Protein AF-A0A5J5CEZ9-F1 (afdb_monomer_lite)

pLDDT: mean 78.56, std 12.66, range [38.22, 93.19]

Foldseek 3Di:
DDPVVVVVVCVVVVHDDDDDADDLVVLLVLQVVCCVDPNVQDDLVVSVVCCCPPVVGDDDSVSSNVSCCVVCVPNVVVVVVVDDDDDDDDDPPVVNCCVVQVVDPVSVVVCCVVCVVVVVVVVVVVVVCVVPDDPDDDPPDPPD

Secondary structure (DSSP, 8-state):
--HHHHHHHHHHTT--S---PPPHHHHHHHHHHHHTTGGGG--HHHHHHHHHHHS-----HHHHHHHHHHH-TTHHHHHHTT--------PPPTTTSTTT----HHHHHHHHHHHHHHHHHHHHHHHHHHHH------------

Sequence (144 aa):
MSLRSLKSKLKSFSLSRKTHFSPLNTVRAAIQEELKGPGQHYGYRSMWQTLRQKYSLTMRRDDVMTLTRELDPSGVPLRARRRFVRRVYSSCGPNHERHLFSGSRGHACLVRFVFLGVLQRDLDESREKWNTHAIRPVNQSCCP

Radius of gyration: 26.72 Å; chains: 1; bounding box: 50×46×78 Å

Organism: NCBI:txid54343

Structure (mmCIF, N/CA/C/O backbone):
data_AF-A0A5J5CEZ9-F1
#
_entry.id   AF-A0A5J5CEZ9-F1
#
loop_
_atom_site.group_PDB
_atom_site.id
_atom_site.type_symbol
_atom_site.label_atom_id
_atom_site.label_alt_id
_atom_site.label_comp_id
_atom_site.label_asym_id
_atom_site.label_entity_id
_atom_site.label_seq_id
_atom_site.pdbx_PDB_ins_code
_atom_site.Cartn_x
_atom_site.Cartn_y
_atom_site.Cartn_z
_atom_site.occupancy
_atom_site.B_iso_or_equiv
_atom_site.auth_seq_id
_atom_site.auth_comp_id
_atom_site.auth_asym_id
_atom_site.auth_atom_id
_atom_site.pdbx_PDB_model_num
ATOM 1 N N . MET A 1 1 ? 1.932 -8.772 40.784 1.00 60.81 1 MET A N 1
ATOM 2 C CA . MET A 1 1 ? 0.699 -8.011 40.454 1.00 60.81 1 MET A CA 1
ATOM 3 C C . MET A 1 1 ? -0.137 -8.831 39.474 1.00 60.81 1 MET A C 1
ATOM 5 O O . MET A 1 1 ? 0.378 -9.164 38.417 1.00 60.81 1 MET A O 1
ATOM 9 N N . SER A 1 2 ? -1.380 -9.203 39.804 1.00 90.31 2 SER A N 1
ATOM 10 C CA . SER A 1 2 ? -2.229 -10.019 38.911 1.00 90.31 2 SER A CA 1
ATOM 11 C C . SER A 1 2 ? -2.913 -9.172 37.821 1.00 90.31 2 SER A C 1
ATOM 13 O O . SER A 1 2 ? -3.135 -7.973 38.013 1.00 90.31 2 SER A O 1
ATOM 15 N N . LEU A 1 3 ? -3.324 -9.784 36.696 1.00 84.81 3 LEU A N 1
ATOM 16 C CA . LEU A 1 3 ? -4.104 -9.105 35.639 1.00 84.81 3 LEU A CA 1
ATOM 17 C C . LEU A 1 3 ? -5.394 -8.457 36.172 1.00 84.81 3 LEU A C 1
ATOM 19 O O . LEU A 1 3 ? -5.846 -7.443 35.638 1.00 84.81 3 LEU A O 1
ATOM 23 N N . ARG A 1 4 ? -5.989 -9.030 37.224 1.00 84.25 4 ARG A N 1
ATOM 24 C CA . ARG A 1 4 ? -7.184 -8.495 37.889 1.00 84.25 4 ARG A CA 1
ATOM 25 C C . ARG A 1 4 ? -6.855 -7.211 38.655 1.00 84.25 4 ARG A C 1
ATOM 27 O O . ARG A 1 4 ? -7.547 -6.212 38.466 1.00 84.25 4 ARG A O 1
ATOM 34 N N . SER A 1 5 ? -5.765 -7.204 39.427 1.00 90.50 5 SER A N 1
ATOM 35 C CA . SER A 1 5 ? -5.274 -6.005 40.121 1.00 90.50 5 SER A CA 1
ATOM 36 C C . SER A 1 5 ? -4.919 -4.888 39.135 1.00 90.50 5 SER A C 1
ATOM 38 O O . SER A 1 5 ? -5.289 -3.742 39.364 1.00 90.50 5 SER A O 1
ATOM 40 N N . LEU A 1 6 ? -4.286 -5.219 38.002 1.00 87.56 6 LEU A N 1
ATOM 41 C CA . LEU A 1 6 ? -3.971 -4.251 36.946 1.00 87.56 6 LEU A CA 1
ATOM 42 C C . LEU A 1 6 ? -5.240 -3.618 36.352 1.00 87.56 6 LEU A C 1
ATOM 44 O O . LEU A 1 6 ? -5.340 -2.397 36.283 1.00 87.56 6 LEU A O 1
ATOM 48 N N . LYS A 1 7 ? -6.233 -4.428 35.958 1.00 85.12 7 LYS A N 1
ATOM 49 C CA . LYS A 1 7 ? -7.507 -3.923 35.412 1.00 85.12 7 LYS A CA 1
ATOM 50 C C . LYS A 1 7 ? -8.257 -3.046 36.416 1.00 85.12 7 LYS A C 1
ATOM 52 O O . LYS A 1 7 ? -8.793 -2.016 36.023 1.00 85.12 7 LYS A O 1
ATOM 57 N N . SER A 1 8 ? -8.276 -3.439 37.691 1.00 86.44 8 SER A N 1
ATOM 58 C CA . SER A 1 8 ? -8.906 -2.660 38.763 1.00 86.44 8 SER A CA 1
ATOM 59 C C . SER A 1 8 ? -8.244 -1.294 38.926 1.00 86.44 8 SER A C 1
ATOM 61 O O . SER A 1 8 ? -8.934 -0.285 39.011 1.00 86.44 8 SER A O 1
ATOM 63 N N . LYS A 1 9 ? -6.907 -1.262 38.913 1.00 90.44 9 LYS A N 1
ATOM 64 C CA . LYS A 1 9 ? -6.118 -0.040 39.084 1.00 90.44 9 LYS A CA 1
ATOM 65 C C . LYS A 1 9 ? -6.226 0.890 37.869 1.00 90.44 9 LYS A C 1
ATOM 67 O O . LYS A 1 9 ? -6.363 2.095 38.013 1.00 90.44 9 LYS A O 1
ATOM 72 N N . LEU A 1 10 ? -6.260 0.334 36.658 1.00 86.94 10 LEU A N 1
ATOM 73 C CA . LEU A 1 10 ? -6.540 1.108 35.443 1.00 86.94 10 LEU A CA 1
ATOM 74 C C . LEU A 1 10 ? -7.952 1.712 35.468 1.00 86.94 10 LEU A C 1
ATOM 76 O O . LEU A 1 10 ? -8.120 2.877 35.123 1.00 86.94 10 LEU A O 1
ATOM 80 N N . LYS A 1 11 ? -8.950 0.953 35.944 1.00 84.56 11 LYS A N 1
ATOM 81 C CA . LYS A 1 11 ? -10.328 1.438 36.093 1.00 84.56 11 LYS A CA 1
ATOM 82 C C . LYS A 1 11 ? -10.438 2.547 37.144 1.00 84.56 11 LYS A C 1
ATOM 84 O O . LYS A 1 11 ? -11.127 3.527 36.885 1.00 84.56 11 LYS A O 1
ATOM 89 N N . SER A 1 12 ? -9.739 2.434 38.280 1.00 88.56 12 SER A N 1
ATOM 90 C CA . SER A 1 12 ? -9.699 3.497 39.298 1.00 88.56 12 SER A CA 1
ATOM 91 C C . SER A 1 12 ? -9.023 4.772 38.793 1.00 88.56 12 SER A C 1
ATOM 93 O O . SER A 1 12 ? -9.364 5.855 39.243 1.00 88.56 12 SER A O 1
ATOM 95 N N . PHE A 1 13 ? -8.104 4.655 37.830 1.00 88.50 13 PHE A N 1
ATOM 96 C CA . PHE A 1 13 ? -7.491 5.798 37.151 1.00 88.50 13 PHE A CA 1
ATOM 97 C C . PHE A 1 13 ? -8.263 6.280 35.914 1.00 88.50 13 PHE A C 1
ATOM 99 O O . PHE A 1 13 ? -7.746 7.115 35.179 1.00 88.50 13 PHE A O 1
ATOM 106 N N . SER A 1 14 ? -9.475 5.773 35.642 1.00 79.69 14 SER A N 1
ATOM 107 C CA . SER A 1 14 ? -10.256 6.062 34.420 1.00 79.69 14 SER A CA 1
ATOM 108 C C . SER A 1 14 ? -9.521 5.772 33.097 1.00 79.69 14 SER A C 1
ATOM 110 O O . SER A 1 14 ? -9.960 6.162 32.016 1.00 79.69 14 SER A O 1
ATOM 112 N N . LEU A 1 15 ? -8.412 5.030 33.158 1.00 79.56 15 LEU A N 1
ATOM 113 C CA . LEU A 1 15 ? -7.589 4.699 32.006 1.00 7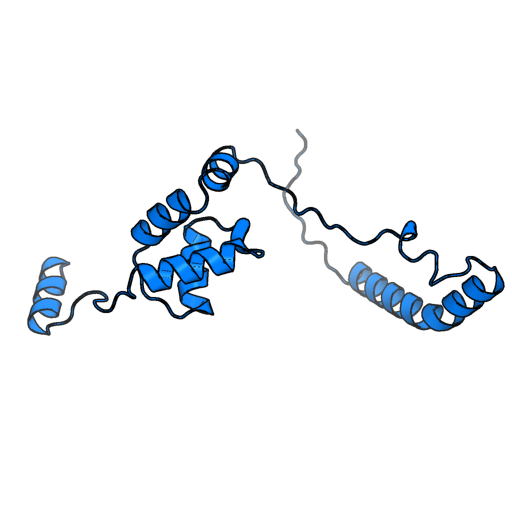9.56 15 LEU A CA 1
ATOM 114 C C . LEU A 1 15 ? -8.217 3.518 31.275 1.00 79.56 15 LEU A C 1
ATOM 116 O O . LEU A 1 15 ? -8.304 2.398 31.789 1.00 79.56 15 LEU A O 1
ATOM 120 N N . SER A 1 16 ? -8.639 3.761 30.042 1.00 70.88 16 SER A N 1
ATOM 121 C CA . SER A 1 16 ? -9.203 2.745 29.162 1.00 70.88 16 SER A CA 1
ATOM 122 C C . SER A 1 16 ? -8.275 2.475 27.979 1.00 70.88 16 SER A C 1
ATOM 124 O O . SER A 1 16 ? -7.414 3.276 27.613 1.00 70.88 16 SER A O 1
ATOM 126 N N . ARG A 1 17 ? -8.410 1.291 27.375 1.00 66.56 17 ARG A N 1
ATOM 127 C CA . ARG A 1 17 ? -7.721 0.996 26.113 1.00 66.56 17 ARG A CA 1
ATOM 128 C C . ARG A 1 17 ? -8.315 1.886 25.019 1.00 66.56 17 ARG A C 1
ATOM 130 O O . ARG A 1 17 ? -9.533 1.931 24.921 1.00 66.56 17 ARG A O 1
ATOM 137 N N . LYS A 1 18 ? -7.440 2.524 24.222 1.00 65.50 18 LYS A N 1
ATOM 138 C CA . LYS A 1 18 ? -7.708 3.340 23.014 1.00 65.50 18 LYS A CA 1
ATOM 139 C C . LYS A 1 18 ? -9.199 3.534 22.706 1.00 65.50 18 LYS A C 1
ATOM 141 O O . LYS A 1 18 ? -9.829 2.650 22.136 1.00 65.50 18 LYS A O 1
ATOM 146 N N . THR A 1 19 ? -9.718 4.698 23.070 1.00 64.38 19 THR A N 1
ATOM 147 C CA . THR A 1 19 ? -11.136 5.068 22.957 1.00 64.38 19 THR A CA 1
ATOM 148 C C . THR A 1 19 ? -11.455 5.863 21.700 1.00 64.38 19 THR A C 1
ATOM 150 O O . THR A 1 19 ? -12.553 5.746 21.167 1.00 64.38 19 THR A O 1
ATOM 153 N N . HIS A 1 20 ? -10.493 6.637 21.196 1.00 74.94 20 HIS A N 1
ATOM 154 C CA . HIS A 1 20 ? -10.679 7.494 20.027 1.00 74.94 20 HIS A CA 1
ATOM 155 C C . HIS A 1 20 ? -10.448 6.710 18.738 1.00 74.94 20 HIS A C 1
ATOM 157 O O . HIS A 1 20 ? -9.361 6.734 18.158 1.00 74.94 20 HIS A O 1
ATOM 163 N N . PHE A 1 21 ? -11.471 5.972 18.316 1.00 83.44 21 PHE A N 1
ATOM 164 C CA . PHE A 1 21 ? -11.488 5.355 16.999 1.00 83.44 21 PHE A CA 1
ATOM 165 C C . PHE A 1 21 ? -11.914 6.373 15.946 1.00 83.44 21 PHE A C 1
ATOM 167 O O . PHE A 1 21 ? -12.849 7.147 16.150 1.00 83.44 21 PHE A O 1
ATOM 174 N N . SER A 1 22 ? -11.215 6.365 14.817 1.00 85.06 22 SER A N 1
ATOM 175 C CA . SER A 1 22 ? -11.585 7.171 13.661 1.00 85.06 22 SER A CA 1
ATOM 176 C C . SER A 1 22 ? -12.924 6.680 13.090 1.00 85.06 22 SER A C 1
ATOM 178 O O . SER A 1 22 ? -13.183 5.472 13.106 1.00 85.06 22 SER A O 1
ATOM 180 N N . PRO A 1 23 ? -13.780 7.579 12.574 1.00 88.12 23 PRO A N 1
ATOM 181 C CA . PRO A 1 23 ? -15.063 7.187 12.002 1.00 88.12 23 PRO A CA 1
ATOM 182 C C . PRO A 1 23 ? -14.866 6.252 10.799 1.00 88.12 23 PRO A C 1
ATOM 184 O O . PRO A 1 23 ? -13.980 6.459 9.965 1.00 88.12 23 PRO A O 1
ATOM 187 N N . LEU A 1 24 ? -15.723 5.229 10.693 1.00 88.25 24 LEU A N 1
ATOM 188 C CA . LEU A 1 24 ? -15.622 4.172 9.674 1.00 88.25 24 LEU A CA 1
ATOM 189 C C . LEU A 1 24 ? -15.637 4.712 8.236 1.00 88.25 24 LEU A C 1
ATOM 191 O O . LEU A 1 24 ? -14.986 4.146 7.363 1.00 88.25 24 LEU A O 1
ATOM 195 N N . ASN A 1 25 ? -16.321 5.830 7.988 1.00 89.69 25 ASN A N 1
ATOM 196 C CA . ASN A 1 25 ? -16.385 6.448 6.662 1.00 89.69 25 ASN A CA 1
ATOM 197 C C . ASN A 1 25 ? -15.021 6.981 6.203 1.00 89.69 25 ASN A C 1
ATOM 199 O O . ASN A 1 25 ? -14.617 6.745 5.067 1.00 89.69 25 ASN A O 1
ATOM 203 N N . THR A 1 26 ? -14.274 7.633 7.097 1.00 91.25 26 THR A N 1
ATOM 204 C CA . THR A 1 26 ? -12.922 8.134 6.802 1.00 91.25 26 THR A CA 1
ATOM 205 C C . THR A 1 26 ? -11.960 6.985 6.525 1.00 91.25 26 THR A C 1
ATOM 207 O O . THR A 1 26 ? -11.150 7.052 5.605 1.00 91.25 26 THR A O 1
ATOM 210 N N . VAL A 1 27 ? -12.089 5.897 7.284 1.00 91.31 27 VAL A N 1
ATOM 211 C CA . VAL A 1 27 ? -11.333 4.666 7.047 1.00 91.31 27 VAL A CA 1
ATOM 212 C C . VAL A 1 27 ? -11.662 4.077 5.676 1.00 91.31 27 VAL A C 1
ATOM 214 O O . VAL A 1 27 ? -10.751 3.728 4.929 1.00 91.31 27 VAL A O 1
ATOM 217 N N . ARG A 1 28 ? -12.951 3.956 5.338 1.00 93.12 28 ARG A N 1
ATOM 218 C CA . ARG A 1 28 ? -13.404 3.389 4.063 1.00 93.12 28 ARG A CA 1
ATOM 219 C C . ARG A 1 28 ? -12.845 4.184 2.881 1.00 93.12 28 ARG A C 1
ATOM 221 O O . ARG A 1 28 ? -12.307 3.576 1.960 1.00 93.12 28 ARG A O 1
ATOM 228 N N . ALA A 1 29 ? -12.890 5.514 2.951 1.00 92.88 29 ALA A N 1
ATOM 229 C CA . ALA A 1 29 ? -12.304 6.388 1.937 1.00 92.88 29 ALA A CA 1
ATOM 230 C C . ALA A 1 29 ? -10.781 6.192 1.812 1.00 92.88 29 ALA A C 1
ATOM 232 O O . ALA A 1 29 ? -10.264 6.042 0.708 1.00 92.88 29 ALA A O 1
ATOM 233 N N . ALA A 1 30 ? -10.060 6.109 2.935 1.00 93.00 30 ALA A N 1
ATOM 234 C CA . ALA A 1 30 ? -8.615 5.878 2.923 1.00 93.00 30 ALA A CA 1
ATOM 235 C C . ALA A 1 30 ? -8.237 4.515 2.313 1.00 93.00 30 ALA A C 1
ATOM 237 O O . ALA A 1 30 ? -7.265 4.426 1.564 1.00 93.00 30 ALA A O 1
ATOM 238 N N . ILE A 1 31 ? -9.018 3.461 2.581 1.00 92.00 31 ILE A N 1
ATOM 239 C CA . ILE A 1 31 ? -8.813 2.145 1.955 1.00 92.00 31 ILE A CA 1
ATOM 240 C C . ILE A 1 31 ? -9.051 2.229 0.444 1.00 92.00 31 ILE A C 1
ATOM 242 O O . ILE A 1 31 ? -8.247 1.701 -0.320 1.00 92.00 31 ILE A O 1
ATOM 246 N N . GLN A 1 32 ? -10.114 2.903 -0.002 1.00 92.75 32 GLN A N 1
ATOM 247 C CA . GLN A 1 32 ? -10.393 3.073 -1.432 1.00 92.75 32 GLN A CA 1
ATOM 248 C C . GLN A 1 32 ? -9.257 3.796 -2.165 1.00 92.75 32 GLN A C 1
ATOM 250 O O . GLN A 1 32 ? -8.890 3.382 -3.262 1.00 92.75 32 GLN A O 1
ATOM 255 N N . GLU A 1 33 ? -8.663 4.824 -1.558 1.00 93.19 33 GLU A N 1
ATOM 256 C CA . GLU A 1 33 ? -7.499 5.510 -2.129 1.00 93.19 33 GLU A CA 1
ATOM 257 C C . GLU A 1 33 ? -6.267 4.595 -2.226 1.00 93.19 33 GLU A C 1
ATOM 259 O O . GLU A 1 33 ? -5.599 4.563 -3.258 1.00 93.19 33 GLU A O 1
ATOM 264 N N . GLU A 1 34 ? -5.985 3.782 -1.205 1.00 92.88 34 GLU A N 1
ATOM 265 C CA . GLU A 1 34 ? -4.874 2.817 -1.254 1.00 92.88 34 GLU A CA 1
ATOM 266 C C . GLU A 1 34 ? -5.083 1.717 -2.308 1.00 92.88 34 GLU A C 1
ATOM 268 O O . GLU A 1 34 ? -4.124 1.277 -2.953 1.00 92.88 34 GLU A O 1
ATOM 273 N N . LEU A 1 35 ? -6.332 1.292 -2.522 1.00 89.31 35 LEU A N 1
ATOM 274 C CA . LEU A 1 35 ? -6.683 0.287 -3.528 1.00 89.31 35 LEU A CA 1
ATOM 275 C C . LEU A 1 35 ? -6.497 0.782 -4.972 1.00 89.31 35 LEU A C 1
ATOM 277 O O . LEU A 1 35 ? -6.291 -0.045 -5.853 1.00 89.31 35 LEU A O 1
ATOM 281 N N . LYS A 1 36 ? -6.492 2.097 -5.233 1.00 88.19 36 LYS A N 1
ATOM 282 C CA . LYS A 1 36 ? -6.178 2.651 -6.569 1.00 88.19 36 LYS A CA 1
ATOM 283 C C . LYS A 1 36 ? -4.701 2.509 -6.952 1.00 88.19 36 LYS A C 1
ATOM 285 O O . LYS A 1 36 ? -4.346 2.688 -8.113 1.00 88.19 36 LYS A O 1
ATOM 290 N N . GLY A 1 37 ? -3.831 2.233 -5.982 1.00 85.75 37 GLY A N 1
ATOM 291 C CA . GLY A 1 37 ? -2.385 2.253 -6.161 1.00 85.75 37 GLY A CA 1
ATOM 292 C C . GLY A 1 37 ? -1.703 0.930 -5.795 1.00 85.75 37 GLY A C 1
ATOM 293 O O . GLY A 1 37 ? -2.251 -0.157 -5.997 1.00 85.75 37 GLY A O 1
ATOM 294 N N . PRO A 1 38 ? -0.476 0.974 -5.242 1.00 81.19 38 PRO A N 1
ATOM 295 C CA . PRO A 1 38 ? 0.247 -0.237 -4.853 1.00 81.19 38 PRO A CA 1
ATOM 296 C C . PRO A 1 38 ? -0.460 -1.011 -3.729 1.00 81.19 38 PRO A C 1
ATOM 298 O O . PRO A 1 38 ? -0.239 -2.222 -3.603 1.00 81.19 38 PRO A O 1
ATOM 301 N N . GLY A 1 39 ? -1.332 -0.339 -2.965 1.00 83.62 39 GLY A N 1
ATOM 302 C CA . GLY A 1 39 ? -2.119 -0.907 -1.877 1.00 83.62 39 GLY A CA 1
ATOM 303 C C . GLY A 1 39 ? -3.154 -1.942 -2.314 1.00 83.62 39 GLY A C 1
ATOM 304 O O . GLY A 1 39 ? -3.568 -2.751 -1.484 1.00 83.62 39 GLY A O 1
ATOM 305 N N . GLN A 1 40 ? -3.454 -2.044 -3.617 1.00 83.44 40 GLN A N 1
ATOM 306 C CA . GLN A 1 40 ? -4.276 -3.126 -4.179 1.00 83.44 40 GLN A CA 1
ATOM 307 C C . GLN A 1 40 ? -3.743 -4.532 -3.870 1.00 83.44 40 GLN A C 1
ATOM 309 O O . GLN A 1 40 ? -4.493 -5.495 -3.953 1.00 83.44 40 GLN A O 1
ATOM 314 N N . HIS A 1 41 ? -2.457 -4.669 -3.518 1.00 80.75 41 HIS A N 1
ATOM 315 C CA . HIS A 1 41 ? -1.826 -5.950 -3.184 1.00 80.75 41 HIS A CA 1
ATOM 316 C C . HIS A 1 41 ? -1.759 -6.214 -1.673 1.00 80.75 41 HIS A C 1
ATOM 318 O O . HIS A 1 41 ? -1.470 -7.338 -1.252 1.00 80.75 41 HIS A O 1
ATOM 324 N N . TYR A 1 42 ? -2.043 -5.217 -0.832 1.00 85.56 42 TYR A N 1
ATOM 325 C CA . TYR A 1 42 ? -1.932 -5.345 0.620 1.00 85.56 42 TYR A CA 1
ATOM 326 C C . TYR A 1 42 ? -2.959 -6.330 1.173 1.00 85.56 42 TYR A C 1
ATOM 328 O O . TYR A 1 42 ? -4.116 -6.340 0.767 1.00 85.56 42 TYR A O 1
ATOM 336 N N . GLY A 1 43 ? -2.541 -7.170 2.120 1.00 85.75 43 GLY A N 1
ATOM 337 C CA . GLY A 1 43 ? -3.482 -7.872 2.991 1.00 85.75 43 GLY A CA 1
ATOM 338 C C . GLY A 1 43 ? -3.987 -6.942 4.097 1.00 85.75 43 GLY A C 1
ATOM 339 O O . GLY A 1 43 ? -3.375 -5.910 4.370 1.00 85.75 43 GLY A O 1
ATOM 340 N N . TYR A 1 44 ? -5.045 -7.340 4.808 1.00 87.06 44 TYR A N 1
ATOM 341 C CA . TYR A 1 44 ? -5.650 -6.524 5.875 1.00 87.06 44 TYR A CA 1
ATOM 342 C C . TYR A 1 44 ? -4.651 -6.086 6.969 1.00 87.06 44 TYR A C 1
ATOM 344 O O . TYR A 1 44 ? -4.794 -5.012 7.547 1.00 87.06 44 TYR A O 1
ATOM 352 N N . ARG A 1 45 ? -3.604 -6.884 7.242 1.00 89.12 45 ARG A N 1
ATOM 353 C CA . ARG A 1 45 ? -2.538 -6.536 8.205 1.00 89.12 45 ARG A CA 1
ATOM 354 C C . ARG A 1 45 ? -1.673 -5.377 7.718 1.00 89.12 45 ARG A C 1
ATOM 356 O O . ARG A 1 45 ? -1.430 -4.447 8.482 1.00 89.12 45 ARG A O 1
ATOM 363 N N . SER A 1 46 ? -1.234 -5.441 6.463 1.00 90.31 46 SER A N 1
ATOM 364 C CA . SER A 1 46 ? -0.464 -4.375 5.822 1.00 90.31 46 SER A CA 1
ATOM 365 C C . SER A 1 46 ? -1.325 -3.127 5.665 1.00 90.31 46 SER A C 1
ATOM 367 O O . SER A 1 46 ? -0.888 -2.054 6.052 1.00 90.31 46 SER A O 1
ATOM 369 N N . MET A 1 47 ? -2.583 -3.282 5.236 1.00 92.38 47 MET A N 1
ATOM 370 C CA . MET A 1 47 ? -3.547 -2.184 5.143 1.00 92.38 47 MET A CA 1
ATOM 371 C C . MET A 1 47 ? -3.731 -1.483 6.499 1.00 92.38 47 MET A C 1
ATOM 373 O O . MET A 1 47 ? -3.597 -0.269 6.590 1.00 92.38 47 MET A O 1
ATOM 377 N N . TRP A 1 48 ? -3.929 -2.238 7.587 1.00 92.69 48 TRP A N 1
ATOM 378 C CA . TRP A 1 48 ? -4.018 -1.680 8.944 1.00 92.69 48 TRP A CA 1
ATOM 379 C C . TRP A 1 48 ? -2.765 -0.891 9.347 1.00 92.69 48 TRP A C 1
ATOM 381 O O . TRP A 1 48 ? -2.864 0.165 9.975 1.00 92.69 48 TRP A O 1
ATOM 391 N N . GLN A 1 49 ? -1.581 -1.393 8.994 1.00 93.00 49 GLN A N 1
ATOM 392 C CA . GLN A 1 49 ? -0.326 -0.709 9.280 1.00 93.00 49 GLN A CA 1
ATOM 393 C C . GLN A 1 49 ? -0.186 0.581 8.462 1.00 93.00 49 GLN A C 1
ATOM 395 O O . GLN A 1 49 ? 0.163 1.613 9.031 1.00 93.00 49 GLN A O 1
ATOM 400 N N . THR A 1 50 ? -0.517 0.552 7.171 1.00 93.12 50 THR A N 1
ATOM 401 C CA . THR A 1 50 ? -0.484 1.722 6.287 1.00 93.12 50 THR A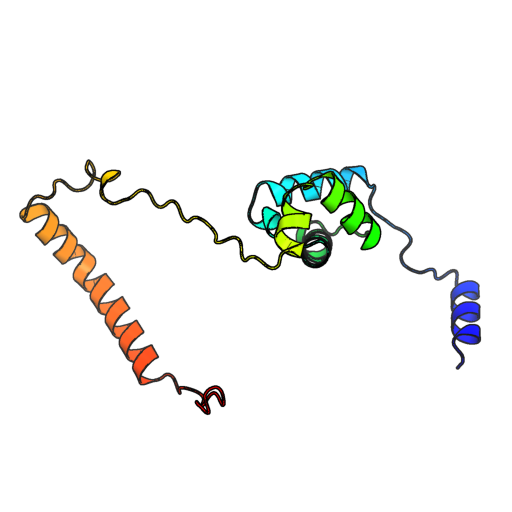 CA 1
ATOM 402 C C . THR A 1 50 ? -1.462 2.800 6.742 1.00 93.12 50 THR A C 1
ATOM 404 O O . THR A 1 50 ? -1.068 3.956 6.864 1.00 93.12 50 THR A O 1
ATOM 407 N N . LEU A 1 51 ? -2.702 2.440 7.088 1.00 92.12 51 LEU A N 1
ATOM 408 C CA . LEU A 1 51 ? -3.699 3.384 7.612 1.00 92.12 51 LEU A CA 1
ATOM 409 C C . LEU A 1 51 ? -3.216 4.079 8.891 1.00 92.12 51 LEU A C 1
ATOM 411 O O . LEU A 1 51 ? -3.459 5.267 9.095 1.00 92.12 51 LEU A O 1
ATOM 415 N N . ARG A 1 52 ? -2.466 3.359 9.728 1.00 91.75 52 ARG A N 1
ATOM 416 C CA . ARG A 1 52 ? -1.871 3.917 10.941 1.00 91.75 52 ARG A CA 1
ATOM 417 C C . ARG A 1 52 ? -0.649 4.796 10.664 1.00 91.75 52 ARG A C 1
ATOM 419 O O . ARG A 1 52 ? -0.462 5.777 11.370 1.00 91.75 52 ARG A O 1
ATOM 426 N N . GLN A 1 53 ? 0.204 4.425 9.712 1.00 92.00 53 GLN A N 1
ATOM 427 C CA . GLN A 1 53 ? 1.471 5.121 9.453 1.00 92.00 53 GLN A CA 1
ATOM 428 C C . GLN A 1 53 ? 1.310 6.334 8.533 1.00 92.00 53 GLN A C 1
ATOM 430 O O . GLN A 1 53 ? 1.936 7.358 8.771 1.00 92.00 53 GLN A O 1
ATOM 435 N N . LYS A 1 54 ? 0.479 6.221 7.494 1.00 91.88 54 LYS A N 1
ATOM 436 C CA . LYS A 1 54 ? 0.316 7.244 6.453 1.00 91.88 54 LYS A CA 1
ATOM 437 C C . LYS A 1 54 ? -0.837 8.202 6.743 1.00 91.88 54 LYS A C 1
ATOM 439 O O . LYS A 1 54 ? -0.712 9.395 6.504 1.00 91.88 54 LYS A O 1
ATOM 444 N N . TYR A 1 55 ? -1.945 7.682 7.269 1.00 89.19 55 TYR A N 1
ATOM 445 C CA . TYR A 1 55 ? -3.163 8.460 7.530 1.00 89.19 55 TYR A CA 1
ATOM 446 C C . TYR A 1 55 ? -3.382 8.750 9.022 1.00 89.19 55 TYR A C 1
ATOM 448 O O . TYR A 1 55 ? -4.363 9.396 9.382 1.00 89.19 55 TYR A O 1
ATOM 456 N N . SER A 1 56 ? -2.494 8.264 9.902 1.00 89.19 56 SER A N 1
ATOM 457 C CA . SER A 1 56 ? -2.587 8.421 11.363 1.00 89.19 56 SER A CA 1
ATOM 458 C C . SER A 1 56 ? -3.933 7.976 11.958 1.00 89.19 56 SER A C 1
ATOM 460 O O . SER A 1 56 ? -4.359 8.464 13.006 1.00 89.19 56 SER A O 1
ATOM 462 N N . LEU A 1 57 ? -4.611 7.021 11.310 1.00 88.50 57 LEU A N 1
ATOM 463 C CA . LEU A 1 57 ? -5.928 6.549 11.730 1.00 88.50 57 LEU A CA 1
ATOM 464 C C . LEU A 1 57 ? -5.813 5.517 12.852 1.00 88.50 57 LEU A C 1
ATOM 466 O O . LEU A 1 57 ? -4.942 4.640 12.858 1.00 88.50 57 LEU A O 1
ATOM 470 N N . THR A 1 58 ? -6.745 5.596 13.800 1.00 88.12 58 THR A N 1
ATOM 471 C CA . THR A 1 58 ? -6.821 4.658 14.921 1.00 88.12 58 THR A CA 1
ATOM 472 C C . THR A 1 58 ? -8.069 3.805 14.770 1.00 88.12 58 THR A C 1
ATOM 474 O O . THR A 1 58 ? -9.184 4.301 14.866 1.00 88.12 58 THR A O 1
ATOM 477 N N . MET A 1 59 ? -7.890 2.508 14.526 1.00 86.62 59 MET A N 1
ATOM 478 C CA . MET A 1 59 ? -8.989 1.580 14.248 1.00 86.62 59 MET A CA 1
ATOM 479 C C . MET A 1 59 ? -8.665 0.153 14.692 1.00 86.62 59 MET A C 1
ATOM 481 O O . MET A 1 59 ? -7.491 -0.199 14.898 1.00 86.62 59 MET A O 1
ATOM 485 N N . ARG A 1 60 ? -9.700 -0.679 14.843 1.00 88.31 60 ARG A N 1
ATOM 486 C CA . ARG A 1 60 ? -9.521 -2.106 15.128 1.00 88.31 60 ARG A CA 1
ATOM 487 C C . ARG A 1 60 ? -9.095 -2.827 13.855 1.00 88.31 60 ARG A C 1
ATOM 489 O O . ARG A 1 60 ? -9.434 -2.428 12.746 1.00 88.31 60 ARG A O 1
ATOM 496 N N . ARG A 1 61 ? -8.323 -3.901 14.019 1.00 88.81 61 ARG A N 1
ATOM 497 C CA . ARG A 1 61 ? -7.895 -4.727 12.878 1.00 88.81 61 ARG A CA 1
ATOM 498 C C . ARG A 1 61 ? -9.071 -5.455 12.238 1.00 88.81 61 ARG A C 1
ATOM 500 O O . ARG A 1 61 ? -9.063 -5.629 11.027 1.00 88.81 61 ARG A O 1
ATOM 507 N N . ASP A 1 62 ? -10.047 -5.850 13.048 1.00 88.31 62 ASP A N 1
ATOM 508 C CA . ASP A 1 62 ? -11.231 -6.567 12.577 1.00 88.31 62 ASP A CA 1
ATOM 509 C C . ASP A 1 62 ? -12.063 -5.679 11.647 1.00 88.31 62 ASP A C 1
ATOM 511 O O . ASP A 1 62 ? -12.435 -6.129 10.571 1.00 88.31 62 ASP A O 1
ATOM 515 N N . ASP A 1 63 ? -12.206 -4.390 11.980 1.00 89.12 63 ASP A N 1
ATOM 516 C CA . ASP A 1 63 ? -12.876 -3.399 11.127 1.00 89.12 63 ASP A CA 1
ATOM 517 C C . ASP A 1 63 ? -12.151 -3.221 9.780 1.00 89.12 63 ASP A C 1
ATOM 519 O O . ASP A 1 63 ? -12.789 -3.120 8.735 1.00 89.12 63 ASP A O 1
ATOM 523 N N . VAL A 1 64 ? -10.806 -3.227 9.767 1.00 90.69 64 VAL A N 1
ATOM 524 C CA . VAL A 1 64 ? -10.040 -3.235 8.501 1.00 90.69 64 VAL A CA 1
ATOM 525 C C . VAL A 1 64 ? -10.343 -4.500 7.710 1.00 90.69 64 VAL A C 1
ATOM 527 O O . VAL A 1 64 ? -10.484 -4.440 6.493 1.00 90.69 64 VAL A O 1
ATOM 530 N N . MET A 1 65 ? -10.409 -5.653 8.374 1.00 89.31 65 MET A N 1
ATOM 531 C CA . MET A 1 65 ? -10.617 -6.941 7.719 1.00 89.31 65 MET A CA 1
ATOM 532 C C . MET A 1 65 ? -11.990 -7.025 7.048 1.00 89.31 65 MET A C 1
ATOM 534 O O . MET A 1 65 ? -12.054 -7.441 5.890 1.00 89.31 65 MET A O 1
ATOM 538 N N . THR A 1 66 ? -13.062 -6.614 7.731 1.00 90.50 66 THR A N 1
ATOM 539 C CA . THR A 1 66 ? -14.409 -6.546 7.144 1.00 90.50 66 THR A CA 1
ATOM 540 C C . THR A 1 66 ? -14.459 -5.542 5.998 1.00 90.50 66 THR A C 1
ATOM 542 O O . THR A 1 66 ? -14.835 -5.924 4.893 1.00 90.50 66 THR A O 1
ATOM 545 N N . LEU A 1 67 ? -13.970 -4.313 6.197 1.00 90.69 67 LEU A N 1
ATOM 546 C CA . LEU A 1 67 ? -13.978 -3.283 5.150 1.00 90.69 67 LEU A CA 1
ATOM 547 C C . LEU A 1 67 ? -13.143 -3.669 3.921 1.00 90.69 67 LEU A C 1
ATOM 549 O O . LEU A 1 67 ? -13.571 -3.451 2.793 1.00 90.69 67 LEU A O 1
ATOM 553 N N . THR A 1 68 ? -11.968 -4.276 4.108 1.00 88.12 68 THR A N 1
ATOM 554 C CA . THR A 1 68 ? -11.129 -4.723 2.980 1.00 88.12 68 THR A CA 1
ATOM 555 C C . THR A 1 68 ? -11.816 -5.846 2.201 1.00 88.12 68 THR A C 1
ATOM 557 O O . THR A 1 68 ? -11.708 -5.899 0.982 1.00 88.12 68 THR A O 1
ATOM 560 N N . ARG A 1 69 ? -12.552 -6.733 2.884 1.00 86.62 69 ARG A N 1
ATOM 561 C CA . ARG A 1 69 ? -13.308 -7.817 2.241 1.00 86.62 69 ARG A CA 1
ATOM 562 C C . ARG A 1 69 ? -14.521 -7.307 1.462 1.00 86.62 69 ARG A C 1
ATOM 564 O O . ARG A 1 69 ? -14.837 -7.880 0.427 1.00 86.62 69 ARG A O 1
ATOM 571 N N . GLU A 1 70 ? -15.176 -6.258 1.952 1.00 88.06 70 GLU A N 1
ATOM 572 C CA . GLU A 1 70 ? -16.272 -5.585 1.245 1.00 88.06 70 GLU A CA 1
ATOM 573 C C . GLU A 1 70 ? -15.782 -4.836 -0.002 1.00 88.06 70 GLU A C 1
ATOM 575 O O . GLU A 1 70 ? -16.422 -4.903 -1.046 1.00 88.06 70 GLU A O 1
ATOM 580 N N . LEU A 1 71 ? -14.653 -4.127 0.101 1.00 86.19 71 LEU A N 1
ATOM 581 C CA . LEU A 1 71 ? -14.141 -3.258 -0.965 1.00 86.19 71 LEU A CA 1
ATOM 582 C C . LEU A 1 71 ? -13.338 -4.000 -2.049 1.00 86.19 71 LEU A C 1
ATOM 584 O O . LEU A 1 71 ? -13.277 -3.521 -3.177 1.00 86.19 71 LEU A O 1
ATOM 588 N N . ASP A 1 72 ? -12.724 -5.143 -1.726 1.00 80.56 72 ASP A N 1
ATOM 589 C CA . ASP A 1 72 ? -11.941 -5.973 -2.656 1.00 80.56 72 ASP A CA 1
ATOM 590 C C . ASP A 1 72 ? -12.378 -7.455 -2.582 1.00 80.56 72 ASP A C 1
ATOM 592 O O . ASP A 1 72 ? -11.669 -8.311 -2.030 1.00 80.56 72 ASP A O 1
ATOM 596 N N . PRO A 1 73 ? -13.567 -7.798 -3.118 1.00 76.06 73 PRO A N 1
ATOM 597 C CA . PRO A 1 73 ? -14.107 -9.154 -3.037 1.00 76.06 73 PRO A CA 1
ATOM 598 C C . PRO A 1 73 ? -13.311 -10.171 -3.869 1.00 76.06 73 PRO A C 1
ATOM 600 O O . PRO A 1 73 ? -13.370 -11.368 -3.588 1.00 76.06 73 PRO A O 1
ATOM 603 N N . SER A 1 74 ? -12.552 -9.727 -4.875 1.00 69.62 74 SER A N 1
ATOM 604 C CA . SER A 1 74 ? -11.761 -10.583 -5.766 1.00 69.62 74 SER A CA 1
ATOM 605 C C . SER A 1 74 ? -10.327 -10.789 -5.265 1.00 69.62 74 SER A C 1
ATOM 607 O O . SER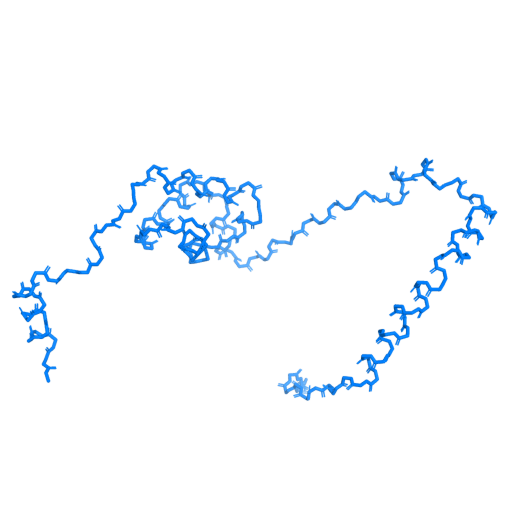 A 1 74 ? -9.802 -11.904 -5.338 1.00 69.62 74 SER A O 1
ATOM 609 N N . GLY A 1 75 ? -9.685 -9.774 -4.688 1.00 66.00 75 GLY A N 1
ATOM 610 C CA . GLY A 1 75 ? -8.304 -9.878 -4.232 1.00 66.00 75 GLY A CA 1
ATOM 611 C C . GLY A 1 75 ? -8.137 -10.676 -2.939 1.00 66.00 75 GLY A C 1
ATOM 612 O O . GLY A 1 75 ? -7.098 -11.317 -2.748 1.00 66.00 75 GLY A O 1
ATOM 613 N N . VAL A 1 76 ? -9.119 -10.689 -2.033 1.00 65.62 76 VAL A N 1
ATOM 614 C CA . VAL A 1 76 ? -9.061 -11.516 -0.810 1.00 65.62 76 VAL A CA 1
ATOM 615 C C . VAL A 1 76 ? -8.979 -13.024 -1.128 1.00 65.62 76 VAL A C 1
ATOM 617 O O . VAL A 1 76 ? -8.052 -13.678 -0.632 1.00 65.62 76 VAL A O 1
ATOM 620 N N . PRO A 1 77 ? -9.854 -13.607 -1.974 1.00 66.62 77 PRO A N 1
ATOM 621 C CA . PRO A 1 77 ? -9.760 -15.020 -2.341 1.00 66.62 77 PRO A CA 1
ATOM 622 C C . PRO A 1 77 ? -8.541 -15.339 -3.218 1.00 66.62 77 PRO A C 1
ATOM 624 O O . PRO A 1 77 ? -7.962 -16.415 -3.069 1.00 66.62 77 PRO A O 1
ATOM 627 N N . LEU A 1 78 ? -8.090 -14.421 -4.083 1.00 65.00 78 LEU A N 1
ATOM 628 C CA . LEU A 1 78 ? -6.859 -14.615 -4.864 1.00 65.00 78 LEU A CA 1
ATOM 629 C C . LEU A 1 78 ? -5.624 -14.785 -3.962 1.00 65.00 78 LEU A C 1
ATOM 631 O O . LEU A 1 78 ? -4.807 -15.677 -4.197 1.00 65.00 78 LEU A O 1
ATOM 635 N N . ARG A 1 79 ? -5.526 -14.008 -2.875 1.00 64.81 79 ARG A N 1
ATOM 636 C CA . ARG A 1 79 ? -4.463 -14.159 -1.863 1.00 64.81 79 ARG A CA 1
ATOM 637 C C . ARG A 1 79 ? -4.623 -15.434 -1.033 1.00 64.81 79 ARG A C 1
ATOM 639 O O . ARG A 1 79 ? -3.623 -16.074 -0.710 1.00 64.81 79 ARG A O 1
ATOM 646 N N . ALA A 1 80 ? -5.859 -15.841 -0.726 1.00 63.66 80 ALA A N 1
ATOM 647 C CA . ALA A 1 80 ? -6.133 -17.099 -0.023 1.00 63.66 80 ALA A CA 1
ATOM 648 C C . ALA A 1 80 ? -5.637 -18.325 -0.812 1.00 63.66 80 ALA A C 1
ATOM 650 O O . ALA A 1 80 ? -5.146 -19.284 -0.220 1.00 63.66 80 ALA A O 1
ATOM 651 N N . ARG A 1 81 ? -5.664 -18.256 -2.151 1.00 69.81 81 ARG A N 1
ATOM 652 C CA . ARG A 1 81 ? -5.101 -19.277 -3.053 1.00 69.81 81 ARG A CA 1
ATOM 653 C C . ARG A 1 81 ? -3.566 -19.322 -3.070 1.00 69.81 81 ARG A C 1
ATOM 655 O O . ARG A 1 81 ? -3.008 -20.140 -3.795 1.00 69.81 81 ARG A O 1
ATOM 662 N N . ARG A 1 82 ? -2.879 -18.450 -2.313 1.00 63.25 82 ARG A N 1
ATOM 663 C CA . ARG A 1 82 ? -1.406 -18.331 -2.236 1.00 63.25 82 ARG A CA 1
ATOM 664 C C . ARG A 1 82 ? -0.724 -18.194 -3.604 1.00 63.25 82 ARG A C 1
ATOM 666 O O . ARG A 1 82 ? 0.443 -18.544 -3.756 1.00 63.25 82 ARG A O 1
ATOM 673 N N . ARG A 1 83 ? -1.435 -17.679 -4.610 1.00 62.66 83 ARG A N 1
ATOM 674 C CA . ARG A 1 83 ? -0.860 -17.389 -5.925 1.00 62.66 83 ARG A CA 1
ATOM 675 C C . ARG A 1 83 ? -0.309 -15.973 -5.923 1.00 62.66 83 ARG A C 1
ATOM 677 O O . ARG A 1 83 ? -1.030 -15.017 -5.656 1.00 62.66 83 ARG A O 1
ATOM 684 N N . PHE A 1 84 ? 0.980 -15.853 -6.212 1.00 59.69 84 PHE A N 1
ATOM 685 C CA . PHE A 1 84 ? 1.643 -14.565 -6.347 1.00 59.69 84 PHE A CA 1
ATOM 686 C C . PHE A 1 84 ? 1.106 -13.841 -7.590 1.00 59.69 84 PHE A C 1
ATOM 688 O O . PHE A 1 84 ? 1.353 -14.274 -8.715 1.00 59.69 84 PHE A O 1
ATOM 695 N N . VAL A 1 85 ? 0.360 -12.751 -7.395 1.00 61.00 85 VAL A N 1
ATOM 696 C CA . VAL A 1 85 ? -0.016 -11.847 -8.489 1.00 61.00 85 VAL A CA 1
ATOM 697 C C . VAL A 1 85 ? 1.217 -11.013 -8.824 1.00 61.00 85 VAL A C 1
ATOM 699 O O . VAL A 1 85 ? 1.656 -10.190 -8.021 1.00 61.00 85 VAL A O 1
ATOM 702 N N . ARG A 1 86 ? 1.825 -11.273 -9.986 1.00 60.50 86 ARG A N 1
ATOM 703 C CA . ARG A 1 86 ? 2.981 -10.505 -10.461 1.00 60.50 86 ARG A CA 1
ATOM 704 C C . ARG A 1 86 ? 2.522 -9.110 -10.877 1.00 60.50 86 ARG A C 1
ATOM 706 O O . ARG A 1 86 ? 1.563 -8.980 -11.633 1.00 60.50 86 ARG A O 1
ATOM 713 N N . ARG A 1 87 ? 3.233 -8.076 -10.416 1.00 61.62 87 ARG A N 1
ATOM 714 C CA . ARG A 1 87 ? 3.082 -6.715 -10.948 1.00 61.62 87 ARG A CA 1
ATOM 715 C C . ARG A 1 87 ? 3.384 -6.745 -12.446 1.00 61.62 87 ARG A C 1
ATOM 717 O O . ARG A 1 87 ? 4.448 -7.220 -12.841 1.00 61.62 87 ARG A O 1
ATOM 724 N N . VAL A 1 88 ? 2.458 -6.249 -13.260 1.00 64.31 88 VAL A N 1
ATOM 725 C CA . VAL A 1 88 ? 2.689 -6.044 -14.692 1.00 64.31 88 VAL A CA 1
ATOM 726 C C . VAL A 1 88 ? 3.346 -4.681 -14.845 1.00 64.31 88 VAL A C 1
ATOM 728 O O . VAL A 1 88 ? 2.706 -3.650 -14.658 1.00 64.31 88 VAL A O 1
ATOM 731 N N . TYR A 1 89 ? 4.643 -4.680 -15.132 1.00 60.81 89 TYR A N 1
ATOM 732 C CA . TYR A 1 89 ? 5.353 -3.471 -15.524 1.00 60.81 89 TYR A CA 1
ATOM 733 C C . TYR A 1 89 ? 5.083 -3.246 -17.010 1.00 60.81 89 TYR A C 1
ATOM 735 O O . TYR A 1 89 ? 5.713 -3.874 -17.857 1.00 60.81 89 TYR A O 1
ATOM 743 N N . SER A 1 90 ? 4.117 -2.389 -17.336 1.00 59.62 90 SER A N 1
ATOM 744 C CA . SER A 1 90 ? 3.996 -1.864 -18.692 1.00 59.62 90 SER A CA 1
ATOM 745 C C . SER A 1 90 ? 4.989 -0.712 -18.840 1.00 59.62 90 SER A C 1
ATOM 747 O O . SER A 1 90 ? 4.667 0.434 -18.529 1.00 59.62 90 SER A O 1
ATOM 749 N N . SER A 1 91 ? 6.216 -1.002 -19.264 1.00 60.91 91 SER A N 1
ATOM 750 C CA . SER A 1 91 ? 7.032 0.028 -19.901 1.00 60.91 91 SER A CA 1
ATOM 751 C C . SER A 1 91 ? 6.569 0.165 -21.346 1.00 60.91 91 SER A C 1
ATOM 753 O O . SER A 1 91 ? 6.283 -0.828 -22.022 1.00 60.91 91 SER A O 1
ATOM 755 N N . CYS A 1 92 ? 6.474 1.400 -21.828 1.00 63.03 92 CYS A N 1
ATOM 756 C CA . CYS A 1 92 ? 6.399 1.632 -23.259 1.00 63.03 92 CYS A CA 1
ATOM 757 C C . CYS A 1 92 ? 7.635 0.976 -23.883 1.00 63.03 92 CYS A C 1
ATOM 759 O O . CYS A 1 92 ? 8.765 1.292 -23.521 1.00 63.03 92 CYS A O 1
ATOM 761 N N . GLY A 1 93 ? 7.428 -0.020 -24.745 1.00 60.66 93 GLY A N 1
ATOM 762 C CA . GLY A 1 93 ? 8.549 -0.698 -25.385 1.00 60.66 93 GLY A CA 1
ATOM 763 C C . GLY A 1 93 ? 9.337 0.267 -26.283 1.00 60.66 93 GLY A C 1
ATOM 764 O O . GLY A 1 93 ? 8.802 1.304 -26.678 1.00 60.66 93 GLY A O 1
ATOM 765 N N . PRO A 1 94 ? 10.551 -0.103 -26.727 1.00 59.53 94 PRO A N 1
ATOM 766 C CA . PRO A 1 94 ? 11.350 0.694 -27.673 1.00 59.53 94 PRO A CA 1
ATOM 767 C C . PRO A 1 94 ? 10.594 1.020 -28.976 1.00 59.53 94 PRO A C 1
ATOM 769 O O . PRO A 1 94 ? 10.894 1.984 -29.671 1.00 59.53 94 PRO A O 1
ATOM 772 N N . ASN A 1 95 ? 9.551 0.242 -29.275 1.00 59.28 95 ASN A N 1
ATOM 773 C CA . ASN A 1 95 ? 8.622 0.466 -30.372 1.00 59.28 95 ASN A CA 1
ATOM 774 C C . ASN A 1 95 ? 7.697 1.692 -30.202 1.00 59.28 95 ASN A C 1
ATOM 776 O O . ASN A 1 95 ? 7.220 2.220 -31.205 1.00 59.28 95 ASN A O 1
ATOM 780 N N . HIS A 1 96 ? 7.414 2.128 -28.976 1.00 64.81 96 HIS A N 1
ATOM 781 C CA . HIS A 1 96 ? 6.620 3.327 -28.684 1.00 64.81 96 HIS A CA 1
ATOM 782 C C . HIS A 1 96 ? 7.465 4.604 -28.817 1.00 64.81 96 HIS A C 1
ATOM 784 O O . HIS A 1 96 ? 6.971 5.636 -29.253 1.00 64.81 96 HIS A O 1
ATOM 790 N N . GLU A 1 97 ? 8.768 4.504 -28.544 1.00 56.34 97 GLU A N 1
ATOM 791 C CA . GLU A 1 97 ? 9.745 5.596 -28.661 1.00 56.34 97 GLU A CA 1
ATOM 792 C C . GLU A 1 97 ? 10.399 5.677 -30.052 1.00 56.34 97 GLU A C 1
ATOM 794 O O . GLU A 1 97 ? 11.379 6.395 -30.247 1.00 56.34 97 GLU A O 1
ATOM 799 N N . ARG A 1 98 ? 9.857 4.967 -31.055 1.00 57.72 98 ARG A N 1
ATOM 800 C CA . ARG A 1 98 ? 10.404 4.924 -32.428 1.00 57.72 98 ARG A CA 1
ATOM 801 C C . ARG A 1 98 ? 10.540 6.298 -33.084 1.00 57.72 98 ARG A C 1
ATOM 803 O O . ARG A 1 98 ? 11.382 6.467 -33.956 1.00 57.72 98 ARG A O 1
ATOM 810 N N . HIS A 1 99 ? 9.744 7.276 -32.659 1.00 61.53 99 HIS A N 1
ATOM 811 C CA . HIS A 1 99 ? 9.842 8.653 -33.146 1.00 61.53 99 HIS A CA 1
ATOM 812 C C . HIS A 1 99 ? 10.967 9.460 -32.476 1.00 61.53 99 HIS A C 1
ATOM 814 O O . HIS A 1 99 ? 11.355 10.497 -33.004 1.00 61.53 99 HIS A O 1
ATOM 820 N N . LEU A 1 100 ? 11.499 8.996 -31.339 1.00 60.16 100 LEU A N 1
ATOM 821 C CA . LEU A 1 100 ? 12.546 9.674 -30.569 1.00 60.16 100 LEU A CA 1
ATOM 822 C C . LEU A 1 100 ? 13.956 9.298 -31.048 1.00 60.16 100 LEU A C 1
ATOM 824 O O . LEU A 1 100 ? 14.869 10.118 -31.026 1.00 60.16 100 LEU A O 1
ATOM 828 N N . PHE A 1 101 ? 14.135 8.060 -31.516 1.00 62.41 101 PHE A N 1
ATOM 829 C CA . PHE A 1 101 ? 15.400 7.571 -32.054 1.00 62.41 101 PHE A CA 1
ATOM 830 C C . PHE A 1 101 ? 15.209 7.177 -33.514 1.00 62.41 101 PHE A C 1
ATOM 832 O O . PHE A 1 101 ? 14.631 6.137 -33.809 1.00 62.41 101 PHE A O 1
ATOM 839 N N . SER A 1 102 ? 15.770 7.958 -34.440 1.00 65.00 102 SER A N 1
ATOM 840 C CA . SER A 1 102 ? 15.665 7.714 -35.889 1.00 65.00 102 SER A CA 1
ATOM 841 C C . SER A 1 102 ? 16.319 6.408 -36.368 1.00 65.00 102 SER A C 1
ATOM 843 O O . SER A 1 102 ? 16.381 6.160 -37.569 1.00 65.00 102 SER A O 1
ATOM 845 N N . GLY A 1 103 ? 16.879 5.592 -35.463 1.00 68.44 103 GLY A N 1
ATOM 846 C CA . GLY A 1 103 ? 17.615 4.361 -35.772 1.00 68.44 103 GLY A CA 1
ATOM 847 C C . GLY A 1 103 ? 18.867 4.571 -36.631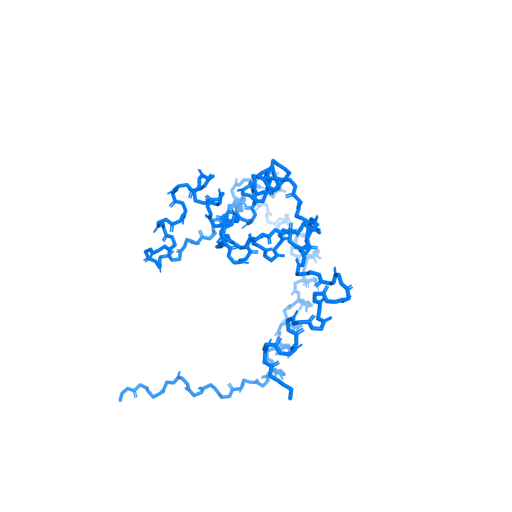 1.00 68.44 103 GLY A C 1
ATOM 848 O O . GLY A 1 103 ? 19.589 3.617 -36.907 1.00 68.44 103 GLY A O 1
ATOM 849 N N . SER A 1 104 ? 19.143 5.811 -37.051 1.00 79.75 104 SER A N 1
ATOM 850 C CA . SER A 1 104 ? 20.268 6.153 -37.905 1.00 79.75 104 SER A CA 1
ATOM 851 C C . SER A 1 104 ? 21.576 5.829 -37.198 1.00 79.75 104 SER A C 1
ATOM 853 O O . SER A 1 104 ? 21.748 6.114 -36.010 1.00 79.75 104 SER A O 1
ATOM 855 N N . ARG A 1 105 ? 22.536 5.286 -37.951 1.00 78.50 105 ARG A N 1
ATOM 856 C CA . ARG A 1 105 ? 23.884 4.979 -37.461 1.00 78.50 105 ARG A CA 1
ATOM 857 C C . ARG A 1 105 ? 24.538 6.194 -36.793 1.00 78.50 105 ARG A C 1
ATOM 859 O O . ARG A 1 105 ? 25.189 6.032 -35.769 1.00 78.50 105 ARG A O 1
ATOM 866 N N . GLY A 1 106 ? 24.308 7.402 -37.315 1.00 79.75 106 GLY A N 1
ATOM 867 C CA . GLY A 1 106 ? 24.799 8.647 -36.712 1.00 79.75 106 GLY A CA 1
ATOM 868 C C . GLY A 1 106 ? 24.156 8.949 -35.355 1.00 79.75 106 GLY A C 1
ATOM 869 O O . GLY A 1 106 ? 24.861 9.259 -34.399 1.00 79.75 106 GLY A O 1
ATOM 870 N N . HIS A 1 107 ? 22.837 8.770 -35.236 1.00 74.31 107 HIS A N 1
ATOM 871 C CA . HIS A 1 107 ? 22.119 8.952 -33.972 1.00 74.31 107 HIS A CA 1
ATOM 872 C C . HIS A 1 107 ? 22.546 7.907 -32.933 1.00 74.31 107 HIS A C 1
ATOM 874 O O . HIS A 1 107 ? 22.808 8.243 -31.784 1.00 74.31 107 HIS A O 1
ATOM 880 N N . ALA A 1 108 ? 22.720 6.649 -33.348 1.00 76.56 108 ALA A N 1
ATOM 881 C CA . ALA A 1 108 ? 23.238 5.591 -32.488 1.00 76.56 108 ALA A CA 1
ATOM 882 C C . ALA A 1 108 ? 24.673 5.879 -32.013 1.00 76.56 108 ALA A C 1
ATOM 884 O O . ALA A 1 108 ? 24.975 5.657 -30.844 1.00 76.56 108 ALA A O 1
ATOM 885 N N . CYS A 1 109 ? 25.549 6.394 -32.883 1.00 79.12 109 CYS A N 1
ATOM 886 C CA . CYS A 1 109 ? 26.906 6.802 -32.513 1.00 79.12 109 CYS A CA 1
ATOM 887 C C . CYS A 1 109 ? 26.915 7.988 -31.540 1.00 79.12 109 CYS A C 1
ATOM 889 O O . CYS A 1 109 ? 27.681 7.953 -30.584 1.00 79.12 109 CYS A O 1
ATOM 891 N N . LEU A 1 110 ? 26.058 8.995 -31.738 1.00 79.75 110 LEU A N 1
ATOM 892 C CA . LEU A 1 110 ? 25.950 10.154 -30.844 1.00 79.75 110 LEU A CA 1
ATOM 893 C C . LEU A 1 110 ? 25.382 9.776 -29.475 1.00 79.75 110 LEU A C 1
ATOM 895 O O . LEU A 1 110 ? 25.958 10.140 -28.457 1.00 79.75 110 LEU A O 1
ATOM 899 N N . VAL A 1 111 ? 24.301 8.995 -29.439 1.00 79.38 111 VAL A N 1
ATOM 900 C CA . VAL A 1 111 ? 23.723 8.477 -28.189 1.00 79.38 111 VAL A CA 1
ATOM 901 C C . VAL A 1 111 ? 24.753 7.610 -27.469 1.00 79.38 111 VAL A C 1
ATOM 903 O O . VAL A 1 111 ? 24.991 7.803 -26.281 1.00 79.38 111 VAL A O 1
ATOM 906 N N . ARG A 1 112 ? 25.450 6.714 -28.181 1.00 77.94 112 ARG A N 1
ATOM 907 C CA . ARG A 1 112 ? 26.574 5.973 -27.596 1.00 77.94 112 ARG A CA 1
ATOM 908 C C . ARG A 1 112 ? 27.628 6.928 -27.054 1.00 77.94 112 ARG A C 1
ATOM 910 O O . ARG A 1 112 ? 27.973 6.785 -25.903 1.00 77.94 112 ARG A O 1
ATOM 917 N N . PHE A 1 113 ? 28.093 7.917 -27.809 1.00 83.81 113 PHE A N 1
ATOM 918 C CA . PHE A 1 113 ? 29.132 8.847 -27.360 1.00 83.81 113 PHE A CA 1
ATOM 919 C C . PHE A 1 113 ? 28.739 9.628 -26.095 1.00 83.81 113 PHE A C 1
ATOM 921 O O . PHE A 1 113 ? 29.511 9.662 -25.141 1.00 83.81 113 PHE A O 1
ATOM 928 N N . VAL A 1 114 ? 27.530 10.198 -26.055 1.00 85.81 114 VAL A N 1
ATOM 929 C CA . VAL A 1 114 ? 27.040 10.975 -24.903 1.00 85.81 114 VAL A CA 1
ATOM 930 C C . VAL A 1 114 ? 26.859 10.089 -23.669 1.00 85.81 114 VAL A C 1
ATOM 932 O O . VAL A 1 114 ? 27.244 10.478 -22.567 1.00 85.81 114 VAL A O 1
ATOM 935 N N . PHE A 1 115 ? 26.294 8.891 -23.836 1.00 82.88 115 PHE A N 1
ATOM 936 C CA . PHE A 1 115 ? 25.953 8.022 -22.709 1.00 82.88 115 PHE A CA 1
ATOM 937 C C . PHE A 1 115 ? 27.041 7.008 -22.345 1.00 82.88 115 PHE A C 1
ATOM 939 O O . PHE A 1 115 ? 26.968 6.447 -21.258 1.00 82.88 115 PHE A O 1
ATOM 946 N N . LEU A 1 116 ? 28.071 6.789 -23.171 1.00 82.62 116 LEU A N 1
ATOM 947 C CA . LEU A 1 116 ? 29.129 5.803 -22.903 1.00 82.62 116 LEU A CA 1
ATOM 948 C C . LEU A 1 116 ? 29.830 6.090 -21.578 1.00 82.62 116 LEU A C 1
ATOM 950 O O . LEU A 1 116 ? 30.065 5.163 -20.819 1.00 82.62 116 LEU A O 1
ATOM 954 N N . GLY A 1 117 ? 30.102 7.358 -21.261 1.00 82.94 117 GLY A N 1
ATOM 955 C CA . GLY A 1 117 ? 30.711 7.727 -19.979 1.00 82.94 117 GLY A CA 1
ATOM 956 C C . GLY A 1 117 ? 29.796 7.484 -18.773 1.00 82.94 117 GLY A C 1
ATOM 957 O O . GLY A 1 117 ? 30.272 7.165 -17.688 1.00 82.94 117 GLY A O 1
ATOM 958 N N . VAL A 1 118 ? 28.476 7.604 -18.939 1.00 88.31 118 VAL A N 1
ATOM 959 C CA . VAL A 1 118 ? 27.510 7.285 -17.875 1.00 88.31 118 VAL A CA 1
ATOM 960 C C . VAL A 1 118 ? 27.417 5.774 -17.699 1.00 88.31 118 VAL A C 1
ATOM 962 O O . VAL A 1 118 ? 27.637 5.275 -16.604 1.00 88.31 118 VAL A O 1
ATOM 965 N N . LEU A 1 119 ? 27.203 5.056 -18.800 1.00 81.81 119 LEU A N 1
ATOM 966 C CA . LEU A 1 119 ? 27.089 3.603 -18.816 1.00 81.81 119 LEU A CA 1
ATOM 967 C C . LEU A 1 119 ? 28.366 2.924 -18.314 1.00 81.81 119 LEU A C 1
ATOM 969 O O . LEU A 1 119 ? 28.282 1.962 -17.564 1.00 81.81 119 LEU A O 1
ATOM 973 N N . GLN A 1 120 ? 29.544 3.428 -18.687 1.00 85.12 120 GLN A N 1
ATOM 974 C CA . GLN A 1 120 ? 30.816 2.886 -18.219 1.00 85.12 120 GLN A CA 1
ATOM 975 C C . GLN A 1 120 ? 30.964 3.058 -16.705 1.00 85.12 120 GLN A C 1
ATOM 977 O O . GLN A 1 120 ? 31.311 2.094 -16.033 1.00 85.12 120 GLN A O 1
ATOM 982 N N . ARG A 1 121 ? 30.619 4.231 -16.154 1.00 88.75 121 ARG A N 1
ATOM 983 C CA . ARG A 1 121 ? 30.625 4.445 -14.697 1.00 88.75 121 ARG A CA 1
ATOM 984 C C . ARG A 1 121 ? 29.673 3.497 -13.972 1.00 88.75 121 ARG A C 1
ATOM 986 O O . ARG A 1 121 ? 30.074 2.901 -12.980 1.00 88.75 121 ARG A O 1
ATOM 993 N N . ASP A 1 122 ? 28.456 3.317 -14.480 1.00 88.06 122 ASP A N 1
ATOM 994 C CA . ASP A 1 122 ? 27.469 2.416 -13.868 1.00 88.06 122 ASP A CA 1
ATOM 995 C C . ASP A 1 122 ? 27.935 0.949 -13.914 1.00 88.06 122 ASP A C 1
ATOM 997 O O . ASP A 1 122 ? 27.723 0.176 -12.971 1.00 88.06 122 ASP A O 1
ATOM 1001 N N . LEU A 1 123 ? 28.594 0.553 -15.008 1.00 86.56 123 LEU A N 1
ATOM 1002 C CA . LEU A 1 123 ? 29.190 -0.773 -15.162 1.00 86.56 123 LEU A CA 1
ATOM 1003 C C . LEU A 1 123 ? 30.387 -0.970 -14.229 1.00 86.56 123 LEU A C 1
ATOM 1005 O O . LEU A 1 123 ? 30.508 -2.037 -13.628 1.00 86.56 123 LEU A O 1
ATOM 1009 N N . ASP A 1 124 ? 31.237 0.043 -14.076 1.00 90.06 124 ASP A N 1
ATOM 1010 C CA . ASP A 1 124 ? 32.386 0.009 -13.173 1.00 90.06 124 ASP A CA 1
ATOM 1011 C C . ASP A 1 124 ? 31.933 -0.067 -11.707 1.00 90.06 124 ASP A C 1
ATOM 1013 O O . ASP A 1 124 ? 32.438 -0.898 -10.953 1.00 90.06 124 ASP A O 1
ATOM 1017 N N . GLU A 1 125 ? 30.909 0.697 -11.319 1.00 90.31 125 GLU A N 1
ATOM 1018 C CA . GLU A 1 125 ? 30.305 0.634 -9.982 1.00 90.31 125 GLU A CA 1
ATOM 1019 C C . GLU A 1 125 ? 29.659 -0.737 -9.719 1.00 90.31 125 GLU A C 1
ATOM 1021 O O . GLU A 1 125 ? 29.823 -1.333 -8.650 1.00 90.31 125 GLU A O 1
ATOM 1026 N N . SER A 1 126 ? 28.937 -1.276 -10.705 1.00 85.25 126 SER A N 1
ATOM 1027 C CA . SER A 1 126 ? 28.339 -2.612 -10.615 1.00 85.25 126 SER A CA 1
ATOM 1028 C C . SER A 1 126 ? 29.408 -3.697 -10.477 1.00 85.25 126 SER A C 1
ATOM 1030 O O . SER A 1 126 ? 29.258 -4.617 -9.671 1.00 85.25 126 SER A O 1
ATOM 1032 N N . ARG A 1 127 ? 30.510 -3.572 -11.226 1.00 85.94 127 ARG A N 1
ATOM 1033 C CA . ARG A 1 127 ? 31.674 -4.458 -11.148 1.00 85.94 127 ARG A CA 1
ATOM 1034 C C . ARG A 1 127 ? 32.344 -4.375 -9.781 1.00 85.94 127 ARG A C 1
ATOM 1036 O O . ARG A 1 127 ? 32.680 -5.412 -9.218 1.00 85.94 127 ARG A O 1
ATOM 1043 N N . GLU A 1 128 ? 32.538 -3.179 -9.238 1.00 87.25 128 GLU A N 1
ATOM 1044 C CA . GLU A 1 128 ? 33.149 -2.990 -7.921 1.00 87.25 128 GLU A CA 1
ATOM 1045 C C . GLU A 1 128 ? 32.291 -3.619 -6.823 1.00 87.25 128 GLU A C 1
ATOM 1047 O O . GLU A 1 128 ? 32.792 -4.421 -6.035 1.00 87.25 128 GLU A O 1
ATOM 1052 N N . LYS A 1 129 ? 30.982 -3.349 -6.817 1.00 83.94 129 LYS A N 1
ATOM 1053 C CA . LYS A 1 129 ? 30.034 -3.983 -5.887 1.00 83.94 129 LYS A CA 1
ATOM 1054 C C . LYS A 1 129 ? 30.041 -5.503 -6.024 1.00 83.94 129 LYS A C 1
ATOM 1056 O O . LYS A 1 129 ? 30.042 -6.205 -5.019 1.00 83.94 129 LYS A O 1
ATOM 1061 N N . TRP A 1 130 ? 30.094 -6.026 -7.247 1.00 81.56 130 TRP A N 1
ATOM 1062 C CA . TRP A 1 130 ? 30.187 -7.466 -7.483 1.00 81.56 130 TRP A CA 1
ATOM 1063 C C . TRP A 1 130 ? 31.512 -8.067 -6.995 1.00 81.56 130 TRP A C 1
ATOM 1065 O O . TRP A 1 130 ? 31.536 -9.167 -6.459 1.00 81.56 130 TRP A O 1
ATOM 1075 N N . ASN A 1 131 ? 32.625 -7.360 -7.118 1.00 85.12 131 ASN A N 1
ATOM 1076 C CA . ASN A 1 131 ? 33.912 -7.885 -6.663 1.00 85.12 131 ASN A CA 1
ATOM 1077 C C . ASN A 1 131 ? 34.096 -7.756 -5.145 1.00 85.12 131 ASN A C 1
ATOM 1079 O O . ASN A 1 131 ? 34.826 -8.541 -4.547 1.00 85.12 131 ASN A O 1
ATOM 1083 N N . THR A 1 132 ? 33.439 -6.777 -4.523 1.00 84.94 132 THR A N 1
ATOM 1084 C CA . THR A 1 132 ? 33.552 -6.494 -3.084 1.00 84.94 132 THR A CA 1
ATOM 1085 C C . THR A 1 132 ? 32.453 -7.140 -2.249 1.00 84.94 132 THR A C 1
ATOM 1087 O O . THR A 1 132 ? 32.605 -7.248 -1.030 1.00 84.94 132 THR A O 1
ATOM 1090 N N . HIS A 1 133 ? 31.349 -7.595 -2.855 1.00 77.44 133 HIS A N 1
ATOM 1091 C CA . HIS A 1 133 ? 30.311 -8.261 -2.081 1.00 77.44 133 HIS A CA 1
ATOM 1092 C C . HIS A 1 133 ? 30.797 -9.627 -1.587 1.00 77.44 133 HIS A C 1
ATOM 1094 O O . HIS A 1 133 ? 31.137 -10.529 -2.351 1.00 77.44 133 HIS A O 1
ATOM 1100 N N . ALA A 1 134 ? 30.785 -9.797 -0.269 1.00 71.25 134 ALA A N 1
ATOM 1101 C CA . ALA A 1 134 ? 30.930 -11.104 0.339 1.00 71.25 134 ALA A CA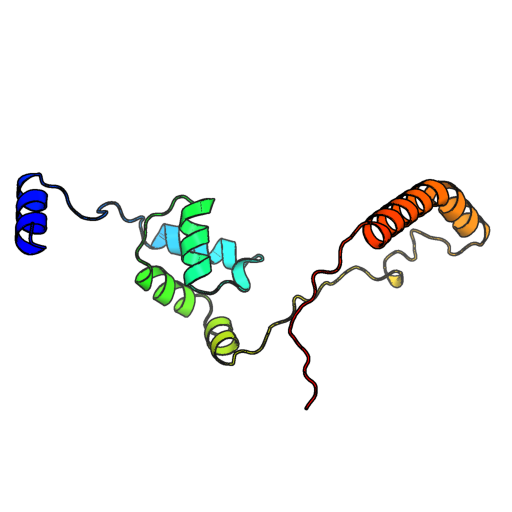 1
ATOM 1102 C C . ALA A 1 134 ? 29.616 -11.871 0.152 1.00 71.25 134 ALA A C 1
ATOM 1104 O O . ALA A 1 134 ? 28.594 -11.544 0.769 1.00 71.25 134 ALA A O 1
ATOM 1105 N N . ILE A 1 135 ? 29.639 -1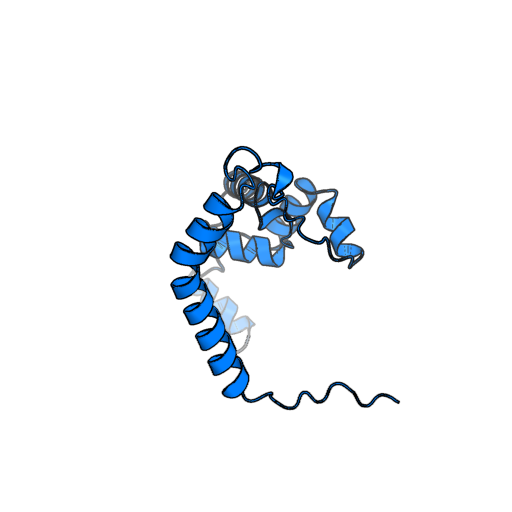2.902 -0.693 1.00 69.75 135 ILE A N 1
ATOM 1106 C CA . ILE A 1 135 ? 28.540 -13.860 -0.795 1.00 69.75 135 ILE A CA 1
ATOM 1107 C C . ILE A 1 135 ? 28.484 -14.601 0.541 1.00 69.75 135 ILE A C 1
ATOM 1109 O O . ILE A 1 135 ? 29.325 -15.451 0.832 1.00 69.75 135 ILE A O 1
ATOM 1113 N N . ARG A 1 136 ? 27.512 -14.254 1.394 1.00 62.06 136 ARG A N 1
ATOM 1114 C CA . ARG A 1 136 ? 27.268 -15.028 2.614 1.00 62.06 136 ARG A CA 1
ATOM 1115 C C . ARG A 1 136 ? 26.923 -16.458 2.194 1.00 62.06 136 ARG A C 1
ATOM 1117 O O . ARG A 1 136 ? 26.014 -16.612 1.376 1.00 62.06 136 ARG A O 1
ATOM 1124 N N . PRO A 1 137 ? 27.582 -17.488 2.748 1.00 57.94 137 PRO A N 1
ATOM 1125 C CA . PRO A 1 137 ? 27.162 -18.855 2.508 1.00 57.94 137 PRO A CA 1
ATOM 1126 C C . PRO A 1 137 ? 25.727 -18.997 3.015 1.00 57.94 137 PRO A C 1
ATOM 1128 O O . PRO A 1 137 ? 25.436 -18.809 4.198 1.00 57.94 137 PRO A O 1
ATOM 1131 N N . VAL A 1 138 ? 24.808 -19.258 2.093 1.00 57.59 138 VAL A N 1
ATOM 1132 C CA . VAL A 1 138 ? 23.437 -19.621 2.425 1.00 57.59 138 VAL A CA 1
ATOM 1133 C C . VAL A 1 138 ? 23.411 -21.142 2.481 1.00 57.59 138 VAL A C 1
ATOM 1135 O O . VAL A 1 138 ? 23.654 -21.799 1.473 1.00 57.59 138 VAL A O 1
ATOM 1138 N N . ASN A 1 139 ? 23.094 -21.709 3.648 1.00 61.38 139 ASN A N 1
ATOM 1139 C CA . ASN A 1 139 ? 22.826 -23.143 3.815 1.00 61.38 139 ASN A CA 1
ATOM 1140 C C . ASN A 1 139 ? 21.477 -23.515 3.170 1.00 61.38 139 ASN A C 1
ATOM 1142 O O . ASN A 1 139 ? 20.544 -23.937 3.849 1.00 61.38 139 ASN A O 1
ATOM 1146 N N . GLN A 1 140 ? 21.333 -23.297 1.865 1.00 59.16 140 GLN A N 1
ATOM 1147 C CA . GLN A 1 140 ? 20.177 -23.730 1.084 1.00 59.16 140 GLN A CA 1
ATOM 1148 C C . GLN A 1 140 ? 20.652 -24.334 -0.231 1.00 59.16 140 GLN A C 1
ATOM 1150 O O . GLN A 1 140 ? 20.476 -23.739 -1.285 1.00 59.16 140 GLN A O 1
ATOM 1155 N N . SER A 1 141 ? 21.257 -25.518 -0.125 1.00 51.03 141 SER A N 1
ATOM 1156 C CA . SER A 1 141 ? 21.141 -26.612 -1.098 1.00 51.03 141 SER A CA 1
ATOM 1157 C C . SER A 1 141 ? 22.078 -27.756 -0.698 1.00 51.03 141 SER A C 1
ATOM 1159 O O . SER A 1 141 ? 23.122 -27.956 -1.313 1.00 51.03 141 SER A O 1
ATOM 1161 N N . CYS A 1 142 ? 21.692 -28.556 0.300 1.00 45.31 142 CYS A N 1
ATOM 1162 C CA . CYS A 1 142 ? 21.903 -29.988 0.110 1.00 45.31 142 CYS A CA 1
ATOM 1163 C C . CYS A 1 142 ? 20.841 -30.402 -0.911 1.00 45.31 142 CYS A C 1
ATOM 1165 O O . CYS A 1 142 ? 19.677 -30.596 -0.563 1.00 45.31 142 CYS A O 1
ATOM 1167 N N . CYS A 1 143 ? 21.218 -30.390 -2.190 1.00 38.22 143 CYS A N 1
ATOM 1168 C CA . CYS A 1 143 ? 20.562 -31.261 -3.158 1.00 38.22 143 CYS A CA 1
ATOM 1169 C C . CYS A 1 143 ? 20.778 -32.709 -2.673 1.00 38.22 143 CYS A C 1
ATOM 1171 O O . CYS A 1 143 ? 21.827 -32.958 -2.078 1.00 38.22 143 CYS A O 1
ATOM 1173 N N . PRO A 1 144 ? 19.764 -33.577 -2.826 1.00 51.72 144 PRO A N 1
ATOM 1174 C CA . PRO A 1 144 ? 19.583 -34.801 -2.040 1.00 51.72 144 PRO A CA 1
ATOM 1175 C C . PRO A 1 144 ? 20.798 -35.727 -1.993 1.00 51.72 144 PRO A C 1
ATOM 1177 O O . PRO A 1 144 ? 21.500 -35.834 -3.023 1.00 51.72 144 PRO A O 1
#